Protein AF-A0AAD9NA7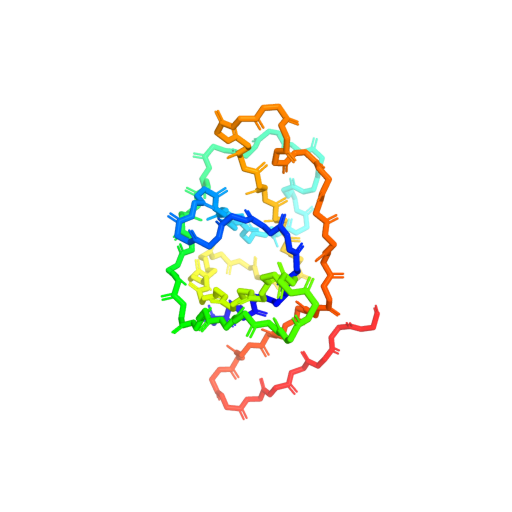3-F1 (afdb_monomer_lite)

Organism: NCBI:txid53620

Sequence (95 aa):
MTVTVVGRKMGCGQGLYLVGLTKPDVGKPLNRWKMCKLNMEATTEDKVEWCSYDCDCSGGCEQVMLLRWPNMASDTSWTLCDISEHCNGKMTLLD

Secondary structure (DSSP, 8-state):
-EEEEEEESS-TTS-EEEEEE-GGGTTS-----EEPEEEEEEE-TT--EEEEEEEE--S--SEEEEEE--SSGGGG--EEEEEEEEETTEEEE--

pLDDT: mean 76.11, std 13.2, range [35.72, 91.69]

Radius of gyration: 13.63 Å; chains: 1; bounding box: 36×23×37 Å

Structure (mmCIF, N/CA/C/O backbone):
data_AF-A0AAD9NA73-F1
#
_entry.id   AF-A0AAD9NA73-F1
#
loop_
_atom_site.group_PDB
_atom_site.id
_atom_site.type_symbol
_atom_site.label_atom_id
_atom_site.label_alt_id
_atom_site.label_comp_id
_atom_site.label_asym_id
_atom_site.label_entity_id
_atom_site.label_seq_id
_atom_site.pdbx_PDB_ins_code
_atom_site.Cartn_x
_atom_site.Cartn_y
_atom_site.Cartn_z
_atom_site.occupancy
_atom_site.B_iso_or_equiv
_atom_site.auth_seq_id
_atom_site.auth_comp_id
_atom_site.auth_asym_id
_atom_site.auth_atom_id
_atom_site.pdbx_PDB_model_num
ATOM 1 N N . MET A 1 1 ? -13.428 -7.142 4.625 1.00 71.56 1 MET A N 1
ATOM 2 C CA . MET A 1 1 ? -13.172 -6.261 3.475 1.00 71.56 1 MET A CA 1
ATOM 3 C C . MET A 1 1 ? -11.700 -6.361 3.162 1.00 71.56 1 MET A C 1
ATOM 5 O O . MET A 1 1 ? -10.897 -6.255 4.086 1.00 71.56 1 MET A O 1
ATOM 9 N N . THR A 1 2 ? -11.372 -6.622 1.906 1.00 78.75 2 THR A N 1
ATOM 10 C CA . THR A 1 2 ? -9.994 -6.590 1.419 1.00 78.75 2 THR A CA 1
ATOM 11 C C . THR A 1 2 ? -9.811 -5.327 0.597 1.00 78.75 2 THR A C 1
ATOM 13 O O . THR A 1 2 ? -10.746 -4.870 -0.053 1.00 78.75 2 THR A O 1
ATOM 16 N N . VAL A 1 3 ? -8.634 -4.725 0.676 1.00 81.69 3 VAL A N 1
ATOM 17 C CA . VAL A 1 3 ? -8.267 -3.584 -0.161 1.00 81.69 3 VAL A CA 1
ATOM 18 C C . VAL A 1 3 ? -7.106 -4.021 -1.021 1.00 81.69 3 VAL A C 1
ATOM 20 O O . VAL A 1 3 ? -6.114 -4.513 -0.484 1.00 81.69 3 VAL A O 1
ATOM 23 N N . THR A 1 4 ? -7.235 -3.845 -2.326 1.00 87.38 4 THR A N 1
ATOM 24 C CA . THR A 1 4 ? -6.149 -4.081 -3.264 1.00 87.38 4 THR A CA 1
ATOM 25 C C . THR A 1 4 ? -5.512 -2.744 -3.612 1.00 87.38 4 THR A C 1
ATOM 27 O O . THR A 1 4 ? -6.181 -1.824 -4.074 1.00 87.38 4 THR A O 1
ATOM 30 N N . VAL A 1 5 ? -4.216 -2.619 -3.342 1.00 87.00 5 VAL A N 1
ATOM 31 C CA . VAL A 1 5 ? -3.429 -1.410 -3.601 1.00 87.00 5 VAL A CA 1
ATOM 32 C C . VAL A 1 5 ? -2.479 -1.693 -4.745 1.00 87.00 5 VAL A C 1
ATOM 34 O O . VAL A 1 5 ? -1.647 -2.594 -4.634 1.00 87.00 5 VAL A O 1
ATOM 37 N N . VAL A 1 6 ? -2.560 -0.897 -5.806 1.00 87.62 6 VAL A N 1
ATOM 38 C CA . VAL A 1 6 ? -1.664 -0.998 -6.957 1.00 87.62 6 VAL A CA 1
ATOM 39 C C . VAL A 1 6 ? -0.781 0.234 -7.018 1.00 87.62 6 VAL A C 1
ATOM 41 O O . VAL A 1 6 ? -1.249 1.369 -6.914 1.00 87.62 6 VAL A O 1
ATOM 44 N N . GLY A 1 7 ? 0.510 0.034 -7.235 1.00 88.56 7 GLY A N 1
ATOM 45 C CA . GLY A 1 7 ? 1.429 1.139 -7.446 1.00 88.56 7 GLY A CA 1
ATOM 46 C C . GLY A 1 7 ? 2.717 0.714 -8.123 1.00 88.56 7 GLY A C 1
ATOM 47 O O . GLY A 1 7 ? 2.965 -0.467 -8.365 1.00 88.56 7 GLY A O 1
ATOM 48 N N . ARG A 1 8 ? 3.542 1.711 -8.437 1.00 88.50 8 ARG A N 1
ATOM 49 C CA . ARG A 1 8 ? 4.822 1.531 -9.129 1.00 88.50 8 ARG A CA 1
ATOM 50 C C . ARG A 1 8 ? 5.993 2.060 -8.321 1.00 88.50 8 ARG A C 1
ATOM 52 O O . ARG A 1 8 ? 5.840 3.025 -7.565 1.00 88.50 8 ARG A O 1
ATOM 59 N N . LYS A 1 9 ? 7.169 1.461 -8.543 1.00 85.12 9 LYS A N 1
ATOM 60 C CA . LYS A 1 9 ? 8.412 1.759 -7.804 1.00 85.12 9 LYS A CA 1
ATOM 61 C C . LYS A 1 9 ? 8.220 1.639 -6.289 1.00 85.12 9 LYS A C 1
ATOM 63 O O . LYS A 1 9 ? 8.718 2.458 -5.524 1.00 85.12 9 LYS A O 1
ATOM 68 N N . MET A 1 10 ? 7.415 0.667 -5.864 1.00 78.06 10 MET A N 1
ATOM 69 C CA . MET A 1 10 ? 7.087 0.492 -4.452 1.00 78.06 10 MET A CA 1
ATOM 70 C C . MET A 1 10 ? 8.122 -0.365 -3.726 1.00 78.06 10 MET A C 1
ATOM 72 O O . MET A 1 10 ? 8.094 -0.375 -2.500 1.00 78.06 10 MET A O 1
ATOM 76 N N . GLY A 1 11 ? 9.002 -1.081 -4.431 1.00 80.00 11 GLY A N 1
ATOM 77 C CA . GLY A 1 11 ? 9.782 -2.171 -3.859 1.00 80.00 11 GLY A CA 1
ATOM 78 C C . GLY A 1 11 ? 8.833 -3.303 -3.481 1.00 80.00 11 GLY A C 1
ATOM 79 O O . GLY A 1 11 ? 8.406 -3.396 -2.329 1.00 80.00 11 GLY A O 1
ATOM 80 N N . CYS A 1 12 ? 8.423 -4.110 -4.455 1.00 85.00 12 CYS A N 1
ATOM 81 C CA . CYS A 1 12 ? 7.538 -5.252 -4.262 1.00 85.00 12 CYS A CA 1
ATOM 82 C C . CYS A 1 12 ? 8.073 -6.159 -3.148 1.00 85.00 12 CYS A C 1
ATOM 84 O O . CYS A 1 12 ? 9.276 -6.317 -2.939 1.00 85.00 12 CYS A O 1
ATOM 86 N N . GLY A 1 13 ? 7.150 -6.709 -2.360 1.00 75.50 13 GLY A N 1
ATOM 87 C CA . GLY A 1 13 ? 7.487 -7.525 -1.195 1.00 75.50 13 GLY A CA 1
ATOM 88 C C . GLY A 1 13 ? 7.967 -6.721 0.014 1.00 75.50 13 GLY A C 1
ATOM 89 O O . GLY A 1 13 ? 8.326 -7.318 1.029 1.00 75.50 13 GLY A O 1
ATOM 90 N N . GLN A 1 14 ? 7.946 -5.386 -0.043 1.00 76.19 14 GLN A N 1
ATOM 91 C CA . GLN A 1 14 ? 8.390 -4.546 1.061 1.00 76.19 14 GLN A CA 1
ATOM 92 C C . GLN A 1 14 ? 7.270 -3.690 1.657 1.00 76.19 14 GLN A C 1
ATOM 94 O O . GLN A 1 14 ? 6.629 -2.890 0.983 1.00 76.19 14 GLN A O 1
ATOM 99 N N . GLY A 1 15 ? 7.123 -3.813 2.981 1.00 75.31 15 GLY A N 1
ATOM 100 C CA . GLY A 1 15 ? 6.655 -2.779 3.908 1.00 75.31 15 GLY A CA 1
ATOM 101 C C . GLY A 1 15 ? 5.490 -1.896 3.461 1.00 75.31 15 GLY A C 1
ATOM 102 O O . GLY A 1 15 ? 5.596 -0.676 3.610 1.00 75.31 15 GLY A O 1
ATOM 103 N N . LEU A 1 16 ? 4.410 -2.468 2.925 1.00 86.62 16 LEU A N 1
ATOM 104 C CA . LEU A 1 16 ? 3.133 -1.771 2.779 1.00 86.62 16 LEU A CA 1
ATOM 105 C C . LEU A 1 16 ? 2.207 -2.174 3.924 1.00 86.62 16 LEU A C 1
ATOM 107 O O . LEU A 1 16 ? 2.005 -3.361 4.186 1.00 86.62 16 LEU A O 1
ATOM 111 N N . TYR A 1 17 ? 1.648 -1.179 4.597 1.00 84.75 17 TYR A N 1
ATOM 112 C CA . TYR A 1 17 ? 0.752 -1.363 5.722 1.00 84.75 17 TYR A CA 1
ATOM 113 C C . TYR A 1 17 ? -0.546 -0.606 5.489 1.00 84.75 17 TYR A C 1
ATOM 115 O O . TYR A 1 17 ? -0.550 0.498 4.944 1.00 84.75 17 TYR A O 1
ATOM 123 N N . LEU A 1 18 ? -1.639 -1.187 5.964 1.00 83.75 18 LEU A N 1
ATOM 124 C CA . LEU A 1 18 ? -2.963 -0.595 5.931 1.00 83.75 18 LEU A CA 1
ATOM 125 C C . LEU A 1 18 ? -3.558 -0.559 7.335 1.00 83.75 18 LEU A C 1
ATOM 127 O O . LEU A 1 18 ? -3.336 -1.445 8.167 1.00 83.75 18 LEU A O 1
ATOM 131 N N . VAL A 1 19 ? -4.357 0.470 7.582 1.00 82.00 19 VAL A N 1
ATOM 132 C CA . VAL A 1 19 ? -5.242 0.547 8.736 1.00 82.00 19 VAL A CA 1
ATOM 133 C C . VAL A 1 19 ? -6.598 1.107 8.316 1.00 82.00 19 VAL A C 1
ATOM 135 O O . VAL A 1 19 ? -6.678 2.099 7.594 1.00 82.00 19 VAL A O 1
ATOM 138 N N . GLY A 1 20 ? -7.667 0.452 8.775 1.00 75.88 20 GLY A N 1
ATOM 139 C CA . GLY A 1 20 ? -9.031 0.961 8.658 1.00 75.88 20 GLY A CA 1
ATOM 140 C C . GLY A 1 20 ? -9.322 2.010 9.727 1.00 75.88 20 GLY A C 1
ATOM 141 O O . GLY A 1 20 ? -8.948 1.842 10.901 1.00 75.88 20 GLY A O 1
ATOM 142 N N . LEU A 1 21 ? -9.992 3.083 9.323 1.00 71.50 21 LEU A N 1
ATOM 143 C CA . LEU A 1 21 ? -10.426 4.163 10.196 1.00 71.50 21 LEU A CA 1
ATOM 144 C C . LEU A 1 21 ? -11.941 4.170 10.356 1.00 71.50 21 LEU A C 1
ATOM 146 O O . LEU A 1 21 ? -12.704 4.101 9.393 1.00 71.50 21 LEU A O 1
ATOM 150 N N . THR A 1 22 ? -12.370 4.390 11.591 1.00 71.56 22 THR A N 1
ATOM 151 C CA . THR A 1 22 ? -13.703 4.921 11.876 1.00 71.56 22 THR A CA 1
ATOM 152 C C . THR A 1 22 ? -13.637 6.451 11.962 1.00 71.56 22 THR A C 1
ATOM 154 O O . THR A 1 22 ? -12.563 7.002 12.201 1.00 71.56 22 THR A O 1
ATOM 157 N N . LYS A 1 23 ? -14.762 7.173 11.821 1.00 71.50 23 LYS A N 1
ATOM 158 C CA . LYS A 1 23 ? -14.780 8.652 11.955 1.00 71.50 23 LYS A CA 1
ATOM 159 C C . LYS A 1 23 ? -14.043 9.179 13.206 1.00 71.50 23 LYS A C 1
ATOM 161 O O . LYS A 1 23 ? -13.332 10.172 13.084 1.00 71.50 23 LYS A O 1
ATOM 166 N N . PRO A 1 24 ? -14.141 8.538 14.391 1.00 72.06 24 PRO A N 1
ATOM 167 C CA . PRO A 1 24 ? -13.375 8.940 15.575 1.00 72.06 24 PRO A CA 1
ATOM 168 C C . PRO A 1 24 ? -11.850 8.750 15.504 1.00 72.06 24 PRO A C 1
ATOM 170 O O . PRO A 1 24 ? -11.164 9.264 16.391 1.00 72.06 24 PRO A O 1
ATOM 173 N N . ASP A 1 25 ? -11.325 7.990 14.540 1.00 68.00 25 ASP A N 1
ATOM 174 C CA . ASP A 1 25 ? -9.899 7.644 14.418 1.00 68.00 25 ASP A CA 1
ATOM 175 C C . ASP A 1 25 ? -9.104 8.649 13.566 1.00 68.00 25 ASP A C 1
ATOM 177 O O . ASP A 1 25 ? -7.875 8.694 13.643 1.00 68.00 25 ASP A O 1
ATOM 181 N N . VAL A 1 26 ? -9.789 9.480 12.776 1.00 68.25 26 VAL A N 1
ATOM 182 C CA . VAL A 1 26 ? -9.158 10.468 11.891 1.00 68.25 26 VAL A CA 1
ATOM 183 C C . VAL A 1 26 ? -8.364 11.487 12.716 1.00 68.25 26 VAL A C 1
ATOM 185 O O . VAL A 1 26 ? -8.895 12.114 13.632 1.00 68.25 26 VAL A O 1
ATOM 188 N N . GLY A 1 27 ? -7.076 11.653 12.398 1.00 66.50 27 GLY A N 1
ATOM 189 C CA . GLY A 1 27 ? -6.180 12.601 13.077 1.00 66.50 27 GLY A CA 1
ATOM 190 C C . GLY A 1 27 ? -5.568 12.105 14.393 1.00 66.50 27 GLY A C 1
ATOM 191 O O . GLY A 1 27 ? -4.877 12.873 15.062 1.00 66.50 27 GLY A O 1
ATOM 192 N N . LYS A 1 28 ? -5.784 10.839 14.777 1.00 68.94 28 LYS A N 1
ATOM 193 C CA . LYS A 1 28 ? -5.161 10.229 15.962 1.00 68.94 28 LYS A CA 1
ATOM 194 C C . LYS A 1 28 ? -3.999 9.307 15.576 1.00 68.94 28 LYS A C 1
ATOM 196 O O . LYS A 1 28 ? -4.025 8.720 14.498 1.00 68.94 28 LYS A O 1
ATOM 201 N N . PRO A 1 29 ? -2.988 9.131 16.446 1.00 62.31 29 PRO A N 1
ATOM 202 C CA . PRO A 1 29 ? -1.962 8.115 16.242 1.00 62.31 29 PRO A CA 1
ATOM 203 C C . PRO A 1 29 ? -2.585 6.713 16.294 1.00 62.31 29 PRO A C 1
ATOM 205 O O . PRO A 1 29 ? -3.286 6.360 17.244 1.00 62.31 29 PRO A O 1
ATOM 208 N N . LEU A 1 30 ? -2.332 5.917 15.255 1.00 70.12 30 LEU A N 1
ATOM 209 C CA . LEU A 1 30 ? -2.903 4.581 15.092 1.00 70.12 30 LEU A CA 1
ATOM 210 C C . LEU A 1 30 ? -1.843 3.527 15.399 1.00 70.12 30 LEU A C 1
ATOM 212 O O . LEU A 1 30 ? -0.837 3.430 14.703 1.00 70.12 30 LEU A O 1
ATOM 216 N N . ASN A 1 31 ? -2.101 2.694 16.407 1.00 66.00 31 ASN A N 1
ATOM 217 C CA . ASN A 1 31 ? -1.186 1.628 16.839 1.00 66.00 31 ASN A CA 1
ATOM 218 C C . ASN A 1 31 ? -1.528 0.252 16.236 1.00 66.00 31 ASN A C 1
ATOM 220 O O . ASN A 1 31 ? -1.084 -0.773 16.743 1.00 66.00 31 ASN A O 1
ATOM 224 N N . ARG A 1 32 ? -2.363 0.203 15.189 1.00 76.88 32 ARG A N 1
ATOM 225 C CA . ARG A 1 32 ? -2.965 -1.043 14.672 1.00 76.88 32 ARG A CA 1
ATOM 226 C C . ARG A 1 32 ? -2.731 -1.275 13.176 1.00 76.88 32 ARG A C 1
ATOM 228 O O . ARG A 1 32 ? -3.622 -1.738 12.469 1.00 76.88 32 ARG A O 1
ATOM 235 N N . TRP A 1 33 ? -1.535 -0.938 12.703 1.00 81.81 33 TRP A N 1
ATOM 236 C CA . TRP A 1 33 ? -1.111 -1.191 11.326 1.00 81.81 33 TRP A CA 1
ATOM 237 C C . TRP A 1 33 ? -1.057 -2.687 11.030 1.00 81.81 33 TRP A C 1
ATOM 239 O O . TRP A 1 33 ? -0.488 -3.462 11.801 1.00 81.81 33 TRP A O 1
ATOM 249 N N . LYS A 1 34 ? -1.622 -3.089 9.893 1.00 83.25 34 LYS A N 1
ATOM 250 C CA . LYS A 1 34 ? -1.519 -4.451 9.376 1.00 83.25 34 LYS A CA 1
ATOM 251 C C . LYS A 1 34 ? -0.710 -4.447 8.099 1.00 83.25 34 LYS A C 1
ATOM 253 O O . LYS A 1 34 ? -0.972 -3.650 7.206 1.00 83.25 34 LYS A O 1
ATOM 258 N N . MET A 1 35 ? 0.274 -5.334 8.025 1.00 86.88 35 MET A N 1
ATOM 259 C CA . MET A 1 35 ? 1.053 -5.521 6.808 1.00 86.88 35 MET A CA 1
ATOM 260 C C . MET A 1 35 ? 0.161 -6.127 5.722 1.00 86.88 35 MET A C 1
ATOM 262 O O . MET A 1 35 ? -0.551 -7.102 5.970 1.00 86.88 35 MET A O 1
ATOM 266 N N . CYS A 1 36 ? 0.206 -5.541 4.532 1.00 88.50 36 CYS A N 1
ATOM 267 C CA . CYS A 1 36 ? -0.456 -6.075 3.356 1.00 88.50 36 CYS A CA 1
ATOM 268 C C . CYS A 1 36 ? 0.359 -7.220 2.760 1.00 88.50 36 CYS A C 1
ATOM 270 O O . CYS A 1 36 ? 1.588 -7.244 2.845 1.00 88.50 36 CYS A O 1
ATOM 272 N N . LYS A 1 37 ? -0.327 -8.167 2.129 1.00 90.31 37 LYS A N 1
ATOM 273 C CA . LYS A 1 37 ? 0.309 -9.289 1.442 1.00 90.31 37 LYS A CA 1
ATOM 274 C C . LYS A 1 37 ? 0.557 -8.901 -0.005 1.00 90.31 37 LYS A C 1
ATOM 276 O O . LYS A 1 37 ? -0.342 -8.379 -0.656 1.00 90.31 37 LYS A O 1
ATOM 281 N N . LEU A 1 38 ? 1.763 -9.154 -0.503 1.00 90.50 38 LEU A N 1
ATOM 282 C CA . LEU A 1 38 ? 2.033 -9.024 -1.931 1.00 90.50 38 LEU A CA 1
ATOM 283 C C . LEU A 1 38 ? 1.149 -10.030 -2.679 1.00 90.50 38 LEU A C 1
ATOM 285 O O . LEU A 1 38 ? 1.181 -11.221 -2.372 1.00 90.50 38 LEU A O 1
ATOM 289 N N . ASN A 1 39 ? 0.357 -9.533 -3.621 1.00 89.31 39 ASN A N 1
ATOM 290 C CA . ASN A 1 39 ? -0.530 -10.333 -4.457 1.00 89.31 39 ASN A CA 1
ATOM 291 C C . ASN A 1 39 ? 0.101 -10.564 -5.837 1.00 89.31 39 ASN A C 1
ATOM 293 O O . ASN A 1 39 ? 0.225 -11.697 -6.292 1.00 89.31 39 ASN A O 1
ATOM 297 N N . MET A 1 40 ? 0.573 -9.489 -6.474 1.00 90.62 40 MET A N 1
ATOM 298 C CA . MET A 1 40 ? 1.207 -9.547 -7.790 1.00 90.62 40 MET A CA 1
ATOM 299 C C . MET A 1 40 ? 2.418 -8.625 -7.854 1.00 90.62 40 MET A C 1
ATOM 301 O O . MET A 1 40 ? 2.415 -7.531 -7.293 1.00 90.62 40 MET A O 1
ATOM 305 N N . GLU A 1 41 ? 3.421 -9.058 -8.604 1.00 91.69 41 GLU A N 1
ATOM 306 C CA . GLU A 1 41 ? 4.576 -8.268 -9.006 1.00 91.69 41 GLU A CA 1
ATOM 307 C C . GLU A 1 41 ? 4.769 -8.421 -10.515 1.00 91.69 41 GLU A C 1
ATOM 309 O O . GLU A 1 41 ? 4.668 -9.521 -11.062 1.00 91.69 41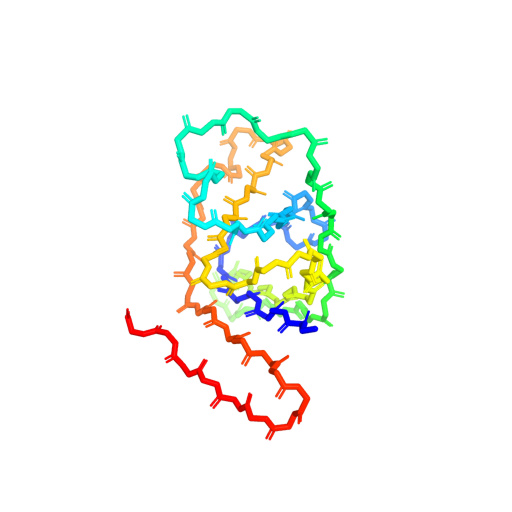 GLU A O 1
ATOM 314 N N . ALA A 1 42 ? 5.032 -7.310 -11.193 1.00 89.31 42 ALA A N 1
ATOM 315 C CA . ALA A 1 42 ? 5.402 -7.287 -12.597 1.00 89.31 42 ALA A CA 1
ATOM 316 C C . ALA A 1 42 ? 6.460 -6.214 -12.845 1.00 89.31 42 ALA A C 1
ATOM 318 O O . ALA A 1 42 ? 6.479 -5.170 -12.200 1.00 89.31 42 ALA A O 1
ATOM 319 N N . THR A 1 43 ? 7.323 -6.448 -13.826 1.00 89.62 43 THR A N 1
ATOM 320 C CA . THR A 1 43 ? 8.276 -5.445 -14.306 1.00 89.62 43 THR A CA 1
ATOM 321 C C . THR A 1 43 ? 7.988 -5.166 -15.772 1.00 89.62 43 THR A C 1
ATOM 323 O O . THR A 1 43 ? 7.870 -6.087 -16.576 1.00 89.62 43 THR A O 1
ATOM 326 N N . THR A 1 44 ? 7.838 -3.890 -16.110 1.00 83.00 44 THR A N 1
ATOM 327 C CA . THR A 1 44 ? 7.636 -3.432 -17.494 1.00 83.00 44 THR A CA 1
ATOM 328 C C . THR A 1 44 ? 8.943 -3.444 -18.290 1.00 83.00 44 THR A C 1
ATOM 330 O O . THR A 1 44 ? 10.027 -3.542 -17.712 1.00 83.00 44 THR A O 1
ATOM 333 N N . GLU A 1 45 ? 8.859 -3.292 -19.615 1.00 82.75 45 GLU A N 1
ATOM 334 C CA . GLU A 1 45 ? 10.035 -3.193 -20.499 1.00 82.75 45 GLU A CA 1
ATOM 335 C C . GLU 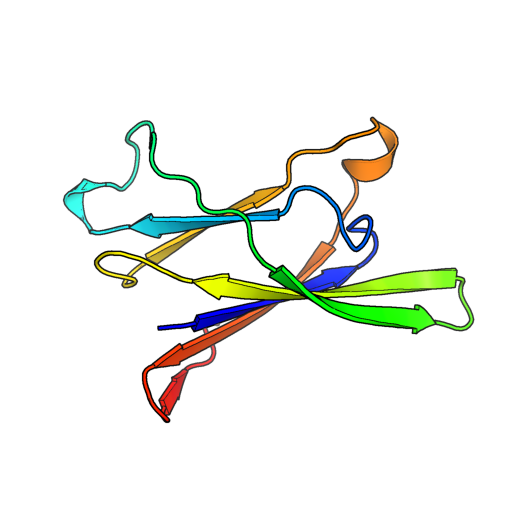A 1 45 ? 10.989 -2.055 -20.085 1.00 82.75 45 GLU A C 1
ATOM 337 O O . GLU A 1 45 ? 12.208 -2.223 -20.116 1.00 82.75 45 GLU A O 1
ATOM 342 N N . ASP A 1 46 ? 10.442 -0.951 -19.562 1.00 85.50 46 ASP A N 1
ATOM 343 C CA . ASP A 1 46 ? 11.193 0.194 -19.025 1.00 85.50 46 ASP A CA 1
ATOM 344 C C . ASP A 1 46 ? 11.808 -0.057 -17.634 1.00 85.50 46 ASP A C 1
ATOM 346 O O . ASP A 1 46 ? 12.272 0.872 -16.968 1.00 85.50 46 ASP A O 1
ATOM 350 N N . LYS A 1 47 ? 11.793 -1.306 -17.149 1.00 82.38 47 LYS A N 1
ATOM 351 C CA . LYS A 1 47 ? 12.229 -1.701 -15.798 1.00 82.38 47 LYS A CA 1
ATOM 352 C C . LYS A 1 47 ? 11.473 -0.985 -14.675 1.00 82.38 47 LYS A C 1
ATOM 354 O O . LYS A 1 47 ? 11.968 -0.881 -13.553 1.00 82.38 47 LYS A O 1
ATOM 359 N N . VAL A 1 48 ? 10.270 -0.486 -14.959 1.00 82.69 48 VAL A N 1
ATOM 360 C CA . VAL A 1 48 ? 9.380 0.043 -13.925 1.00 82.69 48 VAL A CA 1
ATOM 361 C C . VAL A 1 48 ? 8.638 -1.128 -13.306 1.00 82.69 48 VAL A C 1
ATOM 363 O O . VAL A 1 48 ? 7.893 -1.831 -13.991 1.00 82.69 48 VAL A O 1
ATOM 366 N N . GLU A 1 49 ? 8.864 -1.315 -12.014 1.00 88.31 49 GLU A N 1
ATOM 367 C CA . GLU A 1 49 ? 8.183 -2.290 -11.174 1.00 88.31 49 GLU A CA 1
ATOM 368 C C . GLU A 1 49 ? 6.749 -1.841 -10.868 1.00 88.31 49 GLU A C 1
ATOM 370 O O . GLU A 1 49 ? 6.519 -0.674 -10.533 1.00 88.31 49 GLU A O 1
ATOM 375 N N . TRP A 1 50 ? 5.819 -2.788 -10.950 1.00 90.25 50 TRP A N 1
ATOM 376 C CA . TRP A 1 50 ? 4.416 -2.690 -10.573 1.00 90.25 50 TRP A CA 1
ATOM 377 C C . TRP A 1 50 ? 4.100 -3.746 -9.522 1.00 90.25 50 TRP A C 1
ATOM 379 O O . TRP A 1 50 ? 4.365 -4.929 -9.727 1.00 90.25 50 TRP A O 1
ATOM 389 N N . CYS A 1 51 ? 3.487 -3.319 -8.424 1.00 89.31 51 CYS A N 1
ATOM 390 C CA . CYS A 1 51 ? 3.096 -4.192 -7.327 1.00 89.31 51 CYS A CA 1
ATOM 391 C C . CYS A 1 51 ? 1.600 -4.056 -7.070 1.00 89.31 51 CYS A C 1
ATOM 393 O O . CYS A 1 51 ? 1.070 -2.944 -7.074 1.00 89.31 51 CYS A O 1
ATOM 395 N N . SER A 1 52 ? 0.950 -5.177 -6.781 1.00 88.62 52 SER A N 1
ATOM 396 C CA . SER A 1 52 ? 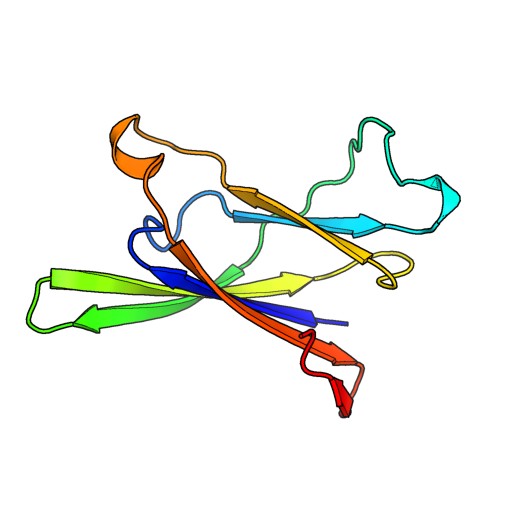-0.391 -5.233 -6.210 1.00 88.62 52 SER A CA 1
ATOM 397 C C . SER A 1 52 ? -0.322 -5.879 -4.833 1.00 88.62 52 SER A C 1
ATOM 399 O O . SER A 1 52 ? 0.326 -6.916 -4.667 1.00 88.62 52 SER A O 1
ATOM 401 N N . TYR A 1 53 ? -0.986 -5.279 -3.852 1.00 89.56 53 TYR A N 1
ATOM 402 C CA . TYR A 1 53 ? -1.034 -5.765 -2.480 1.00 89.56 53 TYR A CA 1
ATOM 403 C C . TYR A 1 53 ? -2.468 -5.953 -2.017 1.00 89.56 53 TYR A C 1
ATOM 405 O O . TYR A 1 53 ? -3.257 -5.021 -2.116 1.00 89.56 53 TYR A O 1
ATOM 413 N N . ASP A 1 54 ? -2.755 -7.099 -1.406 1.00 88.94 54 ASP A N 1
ATOM 414 C CA . ASP A 1 54 ? -4.027 -7.350 -0.741 1.00 88.94 54 ASP A CA 1
ATOM 415 C C . ASP A 1 54 ? -3.883 -7.095 0.762 1.00 88.94 54 ASP A C 1
ATOM 417 O O . ASP A 1 54 ? -3.057 -7.690 1.466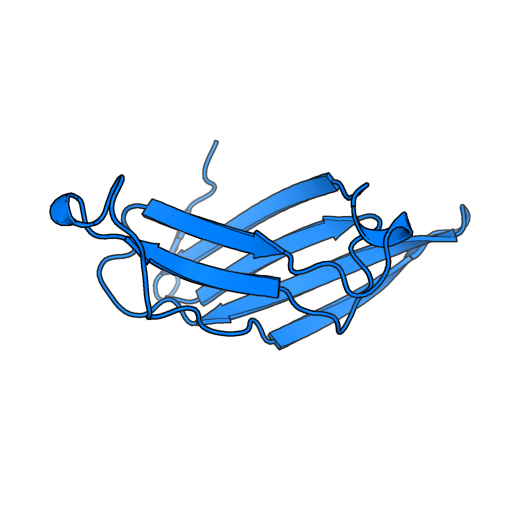 1.00 88.94 54 ASP A O 1
ATOM 421 N N . CYS A 1 55 ? -4.698 -6.179 1.264 1.00 85.56 55 CYS A N 1
ATOM 422 C CA . CYS A 1 55 ? -4.672 -5.706 2.635 1.00 85.56 55 CYS A CA 1
ATOM 423 C C . CYS A 1 55 ? -5.965 -6.093 3.359 1.00 85.56 55 CYS A C 1
ATOM 425 O O . CYS A 1 55 ? -7.064 -5.720 2.940 1.00 85.56 55 CYS A O 1
ATOM 427 N N . ASP A 1 56 ? -5.839 -6.769 4.500 1.00 83.44 56 ASP A N 1
ATOM 428 C CA . ASP A 1 56 ? -6.981 -7.045 5.372 1.00 83.44 56 ASP A CA 1
ATOM 429 C C . ASP A 1 56 ? -7.314 -5.807 6.214 1.00 83.44 56 ASP A C 1
ATOM 431 O O . ASP A 1 56 ? -6.603 -5.466 7.166 1.00 83.44 56 ASP A O 1
ATOM 435 N N . CYS A 1 57 ? -8.433 -5.154 5.904 1.00 75.00 57 CYS A N 1
ATOM 436 C CA . CYS A 1 57 ? -8.941 -4.053 6.714 1.00 75.00 57 CYS A CA 1
ATOM 437 C C . CYS A 1 57 ? -9.741 -4.604 7.907 1.00 75.00 57 CYS A C 1
ATOM 439 O O . CYS A 1 57 ? -10.741 -5.306 7.739 1.00 75.00 57 CYS A O 1
ATOM 441 N N . SER A 1 58 ? -9.305 -4.294 9.134 1.00 65.19 58 SER A N 1
ATOM 442 C CA . SER A 1 58 ? -10.069 -4.569 10.361 1.00 65.19 58 SER A CA 1
ATOM 443 C C . SER A 1 58 ? -10.591 -3.284 10.989 1.00 65.19 58 SER A C 1
ATOM 445 O O . SER A 1 58 ? -9.791 -2.409 11.317 1.00 65.19 58 SER A O 1
ATOM 447 N N . GLY A 1 59 ? -11.904 -3.218 11.220 1.00 62.22 59 GLY A N 1
ATOM 448 C CA . GLY A 1 59 ? -12.609 -2.046 11.748 1.00 62.22 59 GLY A CA 1
ATOM 449 C C . GLY A 1 59 ? -13.685 -1.552 10.779 1.00 62.22 59 GLY A C 1
ATOM 450 O O . GLY A 1 59 ? -14.012 -2.243 9.815 1.00 62.22 59 GLY A O 1
ATOM 451 N N . GLY A 1 60 ? -14.234 -0.361 11.034 1.00 61.41 60 GLY A N 1
ATOM 452 C CA . GLY A 1 60 ? -14.924 0.382 9.980 1.00 61.41 60 GLY A CA 1
ATOM 453 C C . GLY A 1 60 ? -13.891 0.767 8.927 1.00 61.41 60 GLY A C 1
ATOM 454 O O . GLY A 1 60 ? -12.816 1.244 9.276 1.00 61.41 60 GLY A O 1
ATOM 455 N N . CYS A 1 61 ? -14.185 0.489 7.665 1.00 64.44 61 CYS A N 1
ATOM 456 C CA . CYS A 1 61 ? -13.325 0.841 6.539 1.00 64.44 61 CYS A CA 1
ATOM 457 C C . CYS A 1 61 ? -13.981 1.965 5.730 1.00 64.44 61 CYS A C 1
ATOM 459 O O . CYS A 1 61 ? -13.908 1.976 4.515 1.00 64.44 61 CYS A O 1
ATOM 461 N N . GLU A 1 62 ? -14.671 2.891 6.410 1.00 68.81 62 GLU A N 1
ATOM 462 C CA . GLU A 1 62 ? -15.216 4.091 5.757 1.00 68.81 62 GLU A CA 1
ATOM 463 C C . GLU A 1 62 ? -14.086 4.962 5.194 1.00 68.81 62 GLU A C 1
ATOM 465 O O . GLU A 1 62 ? -14.291 5.712 4.244 1.00 68.81 62 GLU A O 1
ATOM 470 N N . GLN A 1 63 ? -12.901 4.872 5.807 1.00 72.56 63 GLN A N 1
ATOM 471 C CA . GLN A 1 63 ? -11.661 5.465 5.333 1.00 72.56 63 GLN A CA 1
ATOM 472 C C . GLN A 1 63 ? -10.501 4.511 5.621 1.00 72.56 63 GLN A C 1
ATOM 474 O O . GLN A 1 63 ? -10.474 3.832 6.652 1.00 72.56 63 GLN A O 1
ATOM 479 N N . VAL A 1 64 ? -9.516 4.490 4.729 1.00 77.94 64 VAL A N 1
ATOM 480 C CA . VAL A 1 64 ? -8.296 3.694 4.877 1.00 77.94 64 VAL A CA 1
ATOM 481 C C . VAL A 1 64 ? -7.074 4.599 4.847 1.00 77.94 64 VAL A C 1
ATOM 483 O O . VAL A 1 64 ? -7.019 5.576 4.104 1.00 77.94 64 VAL A O 1
ATOM 486 N N . MET A 1 65 ? -6.079 4.276 5.669 1.00 81.38 65 MET A N 1
ATOM 487 C CA . MET A 1 65 ? -4.756 4.889 5.591 1.00 81.38 65 MET A CA 1
ATOM 488 C C . MET A 1 65 ? -3.736 3.853 5.151 1.00 81.38 65 MET A C 1
ATOM 490 O O . MET A 1 65 ? -3.677 2.749 5.697 1.00 81.38 65 MET A O 1
ATOM 494 N N . LEU A 1 66 ? -2.908 4.256 4.192 1.00 84.31 66 LEU A N 1
ATOM 495 C CA . LEU A 1 66 ? -1.769 3.492 3.714 1.00 84.31 66 LEU A CA 1
ATOM 496 C C . LEU A 1 66 ? -0.483 4.081 4.280 1.00 84.31 66 LEU A C 1
ATOM 498 O O . LEU A 1 66 ? -0.258 5.289 4.230 1.00 84.31 66 LEU A O 1
ATOM 502 N N . LEU A 1 67 ? 0.376 3.206 4.784 1.00 84.56 67 LEU A N 1
ATOM 503 C CA . LEU A 1 67 ? 1.732 3.540 5.182 1.00 84.56 67 LEU A CA 1
ATOM 504 C C . LEU A 1 67 ? 2.689 2.655 4.403 1.00 84.56 67 LEU A C 1
ATOM 506 O O . LEU A 1 67 ? 2.717 1.437 4.574 1.00 84.56 67 LEU A O 1
ATOM 510 N N . ARG A 1 68 ? 3.510 3.284 3.567 1.00 82.50 68 ARG A N 1
ATOM 511 C CA . ARG A 1 68 ? 4.673 2.637 2.970 1.00 82.50 68 ARG A CA 1
ATOM 512 C C . ARG A 1 68 ? 5.883 2.940 3.845 1.00 82.50 68 ARG A C 1
ATOM 514 O O . ARG A 1 68 ? 6.233 4.101 4.030 1.00 82.50 68 ARG A O 1
ATOM 521 N N . TRP A 1 69 ? 6.505 1.899 4.385 1.00 80.25 69 TRP A N 1
ATOM 522 C CA . TRP A 1 69 ? 7.717 2.012 5.191 1.00 80.25 69 TRP A CA 1
ATOM 523 C C . TRP A 1 69 ? 8.969 1.763 4.335 1.00 80.25 69 TRP A C 1
ATOM 525 O O . TRP A 1 69 ? 9.288 0.598 4.078 1.00 80.25 69 TRP A O 1
ATOM 535 N N . PRO A 1 70 ? 9.667 2.804 3.849 1.00 70.31 70 PRO A N 1
ATOM 536 C CA . PRO A 1 70 ? 10.820 2.625 2.967 1.00 70.31 70 PRO A CA 1
ATOM 537 C C . PRO A 1 70 ? 11.922 1.826 3.675 1.00 70.31 70 PRO A C 1
ATOM 539 O O . PRO A 1 70 ? 12.239 2.103 4.832 1.00 70.31 70 PRO A O 1
ATOM 542 N N . ASN A 1 71 ? 12.510 0.840 2.992 1.00 69.62 71 ASN A N 1
ATOM 543 C CA . ASN A 1 71 ? 13.669 0.114 3.520 1.00 69.62 71 ASN A CA 1
ATOM 544 C C . ASN A 1 71 ? 14.975 0.814 3.129 1.00 69.62 71 ASN A C 1
ATOM 546 O O . ASN A 1 71 ? 15.960 0.746 3.863 1.00 69.62 71 ASN A O 1
ATOM 550 N N . MET A 1 72 ? 14.980 1.509 1.991 1.00 70.19 72 MET A N 1
ATOM 551 C CA . MET A 1 72 ? 16.087 2.322 1.502 1.00 70.19 72 MET A CA 1
ATOM 552 C C . MET A 1 72 ? 15.603 3.726 1.128 1.00 70.19 72 MET A C 1
ATOM 554 O O . MET A 1 72 ? 14.442 3.939 0.785 1.00 70.19 72 MET A O 1
ATOM 558 N N . ALA A 1 73 ? 16.503 4.713 1.160 1.00 66.12 73 ALA A N 1
ATOM 559 C CA . ALA A 1 73 ? 16.169 6.098 0.811 1.00 66.12 73 ALA A CA 1
ATOM 560 C C . ALA A 1 73 ? 15.648 6.244 -0.636 1.00 66.12 73 ALA A C 1
ATOM 562 O O . ALA A 1 73 ? 14.834 7.123 -0.914 1.00 66.12 73 ALA A O 1
ATOM 563 N N . SER A 1 74 ? 16.070 5.353 -1.540 1.00 65.69 74 SER A N 1
ATOM 564 C CA . SER A 1 74 ? 15.576 5.252 -2.920 1.00 65.69 74 SER A CA 1
ATOM 565 C C . SER A 1 74 ? 14.104 4.846 -3.024 1.00 65.69 74 SER A C 1
ATOM 567 O O . SER A 1 74 ? 13.469 5.142 -4.032 1.00 65.69 74 SER A O 1
ATOM 569 N N . ASP A 1 75 ? 13.545 4.222 -1.985 1.00 65.88 75 ASP A N 1
ATOM 570 C CA . ASP A 1 75 ? 12.167 3.709 -1.973 1.00 65.88 75 ASP A CA 1
ATOM 571 C C . ASP A 1 75 ? 11.148 4.807 -1.623 1.00 65.88 75 ASP A C 1
ATOM 573 O O . ASP A 1 75 ? 9.943 4.568 -1.558 1.00 65.88 75 ASP A O 1
ATOM 577 N N . THR A 1 76 ? 11.625 6.027 -1.359 1.00 66.50 76 THR A N 1
ATOM 578 C CA . THR A 1 76 ? 10.775 7.170 -1.001 1.00 66.50 76 THR A CA 1
ATOM 579 C C . THR A 1 76 ? 10.001 7.726 -2.198 1.00 66.50 76 THR A C 1
ATOM 581 O O . THR A 1 76 ? 8.943 8.326 -2.008 1.00 66.50 76 THR A O 1
ATOM 584 N N . SER A 1 77 ? 10.469 7.494 -3.432 1.00 76.25 77 SER A N 1
ATOM 585 C CA . SER A 1 77 ? 9.779 7.902 -4.661 1.00 76.25 77 SER A CA 1
ATOM 586 C C . SER A 1 77 ? 8.952 6.757 -5.252 1.00 76.25 77 SER A C 1
ATOM 588 O O . SER A 1 77 ? 9.410 6.046 -6.149 1.00 76.25 77 SER A O 1
ATOM 590 N N . TRP A 1 78 ? 7.715 6.607 -4.787 1.00 82.81 78 TRP A N 1
ATOM 591 C CA . TRP A 1 78 ? 6.747 5.657 -5.340 1.00 82.81 78 TRP A CA 1
ATOM 592 C C . TRP A 1 78 ? 5.513 6.389 -5.878 1.00 82.81 78 TRP A C 1
ATOM 594 O O . TRP A 1 78 ? 5.311 7.579 -5.630 1.00 82.81 78 TRP A O 1
ATOM 604 N N . THR A 1 79 ? 4.695 5.703 -6.671 1.00 87.62 79 THR A N 1
ATOM 605 C CA . THR A 1 79 ? 3.415 6.249 -7.143 1.00 87.62 79 THR A CA 1
ATOM 606 C C . THR A 1 79 ? 2.303 5.273 -6.803 1.00 87.62 79 THR A C 1
ATOM 608 O O . THR A 1 79 ? 2.368 4.115 -7.214 1.00 87.62 79 THR A O 1
ATOM 611 N N . LEU A 1 80 ? 1.291 5.755 -6.082 1.00 87.44 80 LEU A N 1
ATOM 612 C CA . LEU A 1 80 ? 0.014 5.067 -5.938 1.00 87.44 80 LEU A CA 1
ATOM 613 C C . LEU A 1 80 ? -0.744 5.178 -7.265 1.00 87.44 80 LEU A C 1
ATOM 615 O O . LEU A 1 80 ? -0.930 6.285 -7.765 1.00 87.44 80 LEU A O 1
ATOM 619 N N . CYS A 1 81 ? -1.118 4.043 -7.847 1.00 86.38 81 CYS A N 1
ATOM 620 C CA . CYS A 1 81 ? -1.823 3.982 -9.125 1.00 86.38 81 CYS A CA 1
ATOM 621 C C . CYS A 1 81 ? -3.318 3.737 -8.937 1.00 86.38 81 CYS A C 1
ATOM 623 O O . CYS A 1 81 ? -4.107 4.371 -9.625 1.00 86.38 81 CYS A O 1
ATOM 625 N N . ASP A 1 82 ? -3.687 2.830 -8.031 1.00 87.12 82 ASP A N 1
ATOM 626 C CA . ASP A 1 82 ? -5.083 2.498 -7.751 1.00 87.12 82 ASP A CA 1
ATOM 627 C C . ASP A 1 82 ? -5.262 1.980 -6.317 1.00 87.12 82 ASP A C 1
ATOM 629 O O . ASP A 1 82 ? -4.339 1.403 -5.725 1.00 87.12 82 ASP A O 1
ATOM 633 N N . ILE A 1 83 ? -6.464 2.175 -5.777 1.00 85.19 83 ILE A N 1
ATOM 634 C CA . ILE A 1 83 ? -6.922 1.565 -4.533 1.00 85.19 83 ILE A CA 1
ATOM 635 C C . ILE A 1 83 ? -8.352 1.046 -4.715 1.00 85.19 83 ILE A C 1
ATOM 637 O O . ILE A 1 83 ? -9.309 1.800 -4.858 1.00 85.19 83 ILE A O 1
ATOM 641 N N . SER A 1 84 ? -8.490 -0.275 -4.688 1.00 83.38 84 SER A N 1
ATOM 642 C CA . SER A 1 84 ? -9.752 -0.965 -4.933 1.00 83.38 84 SER A CA 1
ATOM 643 C C . SER A 1 84 ? -10.257 -1.628 -3.655 1.00 83.38 84 SER A C 1
ATOM 645 O O . SER A 1 84 ? -9.591 -2.486 -3.072 1.00 83.38 84 SER A O 1
ATOM 647 N N . GLU A 1 85 ? -11.451 -1.247 -3.205 1.00 77.25 85 GLU A N 1
ATOM 648 C CA . GLU A 1 85 ? -12.087 -1.842 -2.032 1.00 77.25 85 GLU A CA 1
ATOM 649 C C . GLU A 1 85 ? -13.009 -3.003 -2.421 1.00 77.25 85 GLU A C 1
ATOM 651 O O . GLU A 1 85 ? -13.937 -2.867 -3.224 1.00 77.25 85 GLU A O 1
ATOM 656 N N . HIS A 1 86 ? -12.796 -4.158 -1.792 1.00 75.12 86 HIS A N 1
ATOM 657 C CA . HIS A 1 86 ? -13.599 -5.358 -1.977 1.00 75.12 86 HIS A CA 1
ATOM 658 C C . HIS A 1 86 ? -14.435 -5.633 -0.718 1.00 75.12 86 HIS A C 1
ATOM 660 O O . HIS A 1 86 ? -13.990 -6.228 0.275 1.00 75.12 86 HIS A O 1
ATOM 666 N N . CYS A 1 87 ? -15.701 -5.222 -0.770 1.00 60.91 87 CYS A N 1
ATOM 667 C CA . CYS A 1 87 ? -16.706 -5.529 0.243 1.00 60.91 87 CYS A CA 1
ATOM 668 C C . CYS A 1 87 ? -17.545 -6.730 -0.206 1.00 60.91 87 CYS A C 1
ATOM 670 O O . CYS A 1 87 ? -18.534 -6.533 -0.902 1.00 60.91 87 CYS A O 1
ATOM 672 N N . ASN A 1 88 ? -17.161 -7.964 0.163 1.00 52.50 88 ASN A N 1
ATOM 673 C CA . ASN A 1 88 ? -17.944 -9.199 -0.057 1.00 52.50 88 ASN A CA 1
ATOM 674 C C . ASN A 1 88 ? -18.772 -9.198 -1.368 1.00 52.50 88 ASN A C 1
ATOM 676 O O . ASN A 1 88 ? -19.993 -9.337 -1.344 1.00 52.50 88 ASN A O 1
ATOM 680 N N . GLY A 1 89 ? -18.107 -8.992 -2.511 1.00 43.09 89 GLY A N 1
ATOM 681 C CA . GLY A 1 89 ? -18.731 -9.045 -3.841 1.00 43.09 89 GLY A CA 1
ATOM 682 C C . GLY A 1 89 ? -19.246 -7.721 -4.424 1.00 43.09 89 GLY A C 1
ATOM 683 O O . GLY A 1 89 ? -19.707 -7.726 -5.562 1.00 43.09 89 GLY A O 1
ATOM 684 N N . LYS A 1 90 ? -19.142 -6.585 -3.720 1.00 39.16 90 LYS A N 1
ATOM 685 C CA . LYS A 1 90 ? -19.288 -5.245 -4.317 1.00 39.16 90 LYS A CA 1
ATOM 686 C C . LYS A 1 90 ? -17.933 -4.547 -4.371 1.00 39.16 90 LYS A C 1
ATOM 688 O O . LYS A 1 90 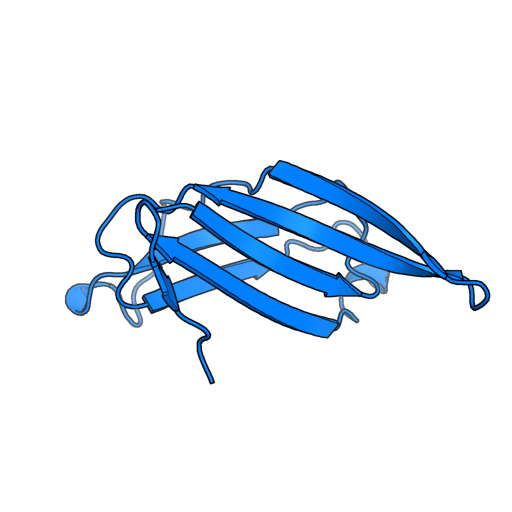? -17.293 -4.334 -3.343 1.00 39.16 90 LYS A O 1
ATOM 693 N N . MET A 1 91 ? -17.516 -4.249 -5.594 1.00 39.34 91 MET A N 1
ATOM 694 C CA . MET A 1 91 ? -16.340 -3.454 -5.917 1.00 39.34 91 MET A CA 1
ATOM 695 C C . MET A 1 91 ? -16.785 -1.990 -5.936 1.00 39.34 91 MET A C 1
ATOM 697 O O . MET A 1 91 ? -17.690 -1.644 -6.698 1.00 39.34 91 MET A O 1
ATOM 701 N N . THR A 1 92 ? -16.205 -1.162 -5.075 1.00 44.22 92 THR A N 1
ATOM 702 C CA . THR A 1 92 ? -16.427 0.287 -5.086 1.00 44.22 92 THR A CA 1
ATOM 703 C C . THR A 1 92 ? -15.093 0.925 -5.441 1.00 44.22 92 THR A C 1
ATOM 705 O O . THR A 1 92 ? -14.121 0.748 -4.710 1.00 44.22 92 THR A O 1
ATOM 708 N N . LEU A 1 93 ? -15.032 1.600 -6.589 1.00 41.53 93 LEU A N 1
ATOM 709 C CA . LEU A 1 93 ? -13.886 2.431 -6.951 1.00 41.53 93 LEU A CA 1
ATOM 710 C C . LEU A 1 93 ? -13.968 3.716 -6.120 1.00 41.53 93 LEU A C 1
ATOM 712 O O . LEU A 1 93 ? -15.038 4.325 -6.046 1.00 41.53 93 LEU A O 1
ATOM 716 N N . LEU A 1 94 ? -12.875 4.073 -5.451 1.00 45.94 94 LEU A N 1
ATOM 717 C CA . LEU A 1 94 ? -12.747 5.346 -4.749 1.00 45.94 94 LEU A CA 1
ATOM 718 C C . LEU A 1 94 ? -12.094 6.345 -5.713 1.00 45.94 94 LEU A C 1
ATOM 720 O O . LEU A 1 94 ? -10.942 6.145 -6.092 1.00 45.94 94 LEU A O 1
ATOM 724 N N . ASP A 1 95 ? -12.856 7.365 -6.120 1.00 35.72 95 ASP A N 1
ATOM 725 C CA . ASP A 1 95 ? -12.387 8.498 -6.940 1.00 35.72 95 ASP A CA 1
ATOM 726 C C . ASP A 1 95 ? -11.513 9.480 -6.137 1.00 35.72 95 ASP A C 1
ATOM 728 O O . ASP A 1 95 ? -11.857 9.771 -4.963 1.00 35.72 95 ASP A O 1
#

Foldseek 3Di:
DKKKWKKKLQPQPAAKWKEADDPVCPPHDDPDIDDWAWDDWDADPVRIIMTITIYDYDDHRPDMDMDRDDPDPSNPDMDTDAMWDDDPPDIDGDD